Protein AF-A0A7M2C8V9-F1 (afdb_monomer_lite)

pLDDT: mean 73.08, std 23.2, range [34.78, 97.0]

Structure (mmCIF, N/CA/C/O backbone):
data_AF-A0A7M2C8V9-F1
#
_entry.id   AF-A0A7M2C8V9-F1
#
loop_
_atom_site.group_PDB
_atom_site.id
_atom_site.type_symbol
_atom_site.label_atom_id
_atom_site.label_alt_id
_atom_site.label_comp_id
_atom_site.label_asym_id
_atom_site.label_entity_id
_atom_site.label_seq_id
_atom_site.pdbx_PDB_ins_code
_atom_site.Cartn_x
_atom_site.Cartn_y
_atom_site.Cartn_z
_atom_site.occupancy
_atom_site.B_iso_or_equiv
_atom_site.auth_seq_id
_atom_site.auth_comp_id
_atom_site.auth_asym_id
_atom_site.auth_atom_id
_atom_site.pdbx_PDB_model_num
ATOM 1 N N . MET A 1 1 ? -47.380 24.196 55.124 1.00 45.06 1 MET A N 1
ATOM 2 C CA . MET A 1 1 ? -45.942 24.092 55.446 1.00 45.06 1 MET A CA 1
ATOM 3 C C . MET A 1 1 ? -45.204 24.967 54.451 1.00 45.06 1 MET A C 1
ATOM 5 O O . MET A 1 1 ? -45.366 24.775 53.255 1.00 45.06 1 MET A O 1
ATOM 9 N N . ALA A 1 2 ? -44.550 26.009 54.957 1.00 42.31 2 ALA A N 1
ATOM 10 C CA . ALA A 1 2 ? -43.794 26.982 54.181 1.00 42.31 2 ALA A CA 1
ATOM 11 C C . ALA A 1 2 ? -42.456 26.385 53.720 1.00 42.31 2 ALA A C 1
ATOM 13 O O . ALA A 1 2 ? -41.853 25.594 54.439 1.00 42.31 2 ALA A O 1
ATOM 14 N N . GLY A 1 3 ? -41.999 26.796 52.540 1.00 44.09 3 GLY A N 1
ATOM 15 C CA . GLY A 1 3 ? -40.715 26.417 51.955 1.00 44.09 3 GLY A CA 1
ATOM 16 C C . GLY A 1 3 ? -40.325 27.419 50.877 1.00 44.09 3 GLY A C 1
ATOM 17 O O . GLY A 1 3 ? -40.395 27.144 49.686 1.00 44.09 3 GLY A O 1
ATOM 18 N N . THR A 1 4 ? -40.020 28.631 51.319 1.00 47.56 4 THR A N 1
ATOM 19 C CA . THR A 1 4 ? -39.601 29.786 50.528 1.00 47.56 4 THR A CA 1
ATOM 20 C C . THR A 1 4 ? -38.178 29.608 49.987 1.00 47.56 4 THR A C 1
ATOM 22 O O . THR A 1 4 ? -37.282 29.258 50.741 1.00 47.56 4 THR A O 1
ATOM 25 N N . SER A 1 5 ? -37.986 29.989 48.717 1.00 46.12 5 SER A N 1
ATOM 26 C CA . SER A 1 5 ? -36.854 30.765 48.170 1.00 46.12 5 SER A CA 1
ATOM 27 C C . SER A 1 5 ? -35.411 30.288 48.422 1.00 46.12 5 SER A C 1
ATOM 29 O O . SER A 1 5 ? -34.931 30.294 49.548 1.00 46.12 5 SER A O 1
ATOM 31 N N . ARG A 1 6 ? -34.622 30.143 47.345 1.00 51.03 6 ARG A N 1
ATOM 32 C CA . ARG A 1 6 ? -33.650 31.195 46.973 1.00 51.03 6 ARG A CA 1
ATOM 33 C C . ARG A 1 6 ? -32.958 30.895 45.643 1.00 51.03 6 ARG A C 1
ATOM 35 O O . ARG A 1 6 ? -32.157 29.979 45.504 1.00 51.03 6 ARG A O 1
ATOM 42 N N . SER A 1 7 ? -33.239 31.784 44.699 1.00 51.22 7 SER A N 1
ATOM 43 C CA . SER A 1 7 ? -32.461 32.055 43.496 1.00 51.22 7 SER A CA 1
ATOM 44 C C . SER A 1 7 ? -30.979 32.277 43.835 1.00 51.22 7 SER A C 1
ATOM 46 O O . SER A 1 7 ? -30.660 33.123 44.672 1.00 51.22 7 SER A O 1
ATOM 48 N N . ARG A 1 8 ? -30.068 31.582 43.149 1.00 56.88 8 ARG A N 1
ATOM 49 C CA . ARG A 1 8 ? -28.693 32.052 42.950 1.00 56.88 8 ARG A CA 1
ATOM 50 C C . ARG A 1 8 ? -28.408 32.065 41.457 1.00 56.88 8 ARG A C 1
ATOM 52 O O . ARG A 1 8 ? -28.011 31.072 40.864 1.00 56.88 8 ARG A O 1
ATOM 59 N N . LYS A 1 9 ? -28.655 33.234 40.871 1.00 50.56 9 LYS A N 1
ATOM 60 C CA . LYS A 1 9 ? -28.012 33.671 39.637 1.00 50.56 9 LYS A CA 1
ATOM 61 C C . LYS A 1 9 ? -26.508 33.683 39.912 1.00 50.56 9 LYS A C 1
ATOM 63 O O . LYS A 1 9 ? -26.078 34.388 40.821 1.00 50.56 9 LYS A O 1
ATOM 68 N N . SER A 1 10 ? -25.739 32.905 39.163 1.00 53.16 10 SER A N 1
ATOM 69 C CA . SER A 1 10 ? -24.285 33.039 39.125 1.00 53.16 10 SER A CA 1
ATOM 70 C C . SER A 1 10 ? -23.861 33.111 37.666 1.00 53.16 10 SER A C 1
ATOM 72 O O . SER A 1 10 ? -23.663 32.106 36.995 1.00 53.16 10 SER A O 1
ATOM 74 N N . THR A 1 11 ? -23.819 34.341 37.169 1.00 50.97 11 THR A N 1
ATOM 75 C CA . THR A 1 11 ? -23.113 34.758 35.959 1.00 50.97 11 THR A CA 1
ATOM 76 C C . THR A 1 11 ? -21.607 34.724 36.213 1.00 50.97 11 THR A C 1
ATOM 78 O O . THR A 1 11 ? -21.133 35.469 37.064 1.00 50.97 11 THR A O 1
ATOM 81 N N . LEU A 1 12 ? -20.884 33.906 35.449 1.00 52.59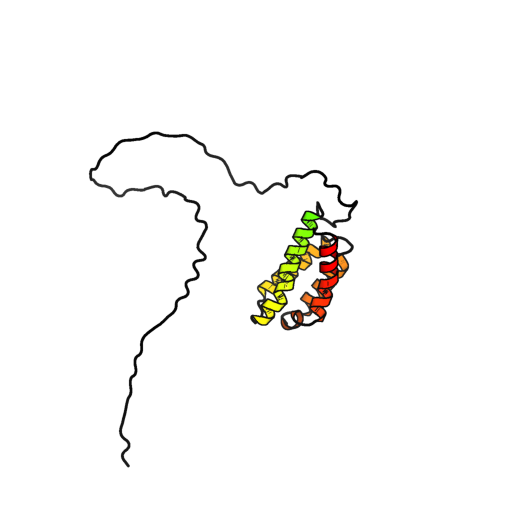 12 LEU A N 1
ATOM 82 C CA . LEU A 1 12 ? -19.441 33.971 35.163 1.00 52.59 12 LEU A CA 1
ATOM 83 C C . LEU A 1 12 ? -19.319 33.401 33.734 1.00 52.59 12 LEU A C 1
ATOM 85 O O . LEU A 1 12 ? -19.598 32.227 33.537 1.00 52.59 12 LEU A O 1
ATOM 89 N N . ALA A 1 13 ? -19.282 34.191 32.658 1.00 44.94 13 ALA A N 1
ATOM 90 C CA . ALA A 1 13 ? -18.240 35.120 32.208 1.00 44.94 13 ALA A CA 1
ATOM 91 C C . ALA A 1 13 ? -16.894 34.425 31.910 1.00 44.94 13 ALA A C 1
ATOM 93 O O . ALA A 1 13 ? -16.144 34.125 32.830 1.00 44.94 13 ALA A O 1
ATOM 94 N N . GLY A 1 14 ? -16.604 34.270 30.607 1.00 45.22 14 GLY A N 1
ATOM 95 C CA . GLY A 1 14 ? -15.286 33.971 30.022 1.00 45.22 14 GLY A CA 1
ATOM 96 C C . GLY A 1 14 ? -14.877 32.494 30.108 1.00 45.22 14 GLY A C 1
ATOM 97 O O . GLY A 1 14 ? -15.048 31.871 31.139 1.00 45.22 14 GLY A O 1
ATOM 98 N N . ILE A 1 15 ? -14.313 31.844 29.090 1.00 53.84 15 ILE A N 1
ATOM 99 C CA . ILE A 1 15 ? -13.459 32.329 28.002 1.00 53.84 15 ILE A CA 1
ATOM 100 C C . ILE A 1 15 ? -13.719 31.432 26.777 1.00 53.84 15 ILE A C 1
ATOM 102 O O . ILE A 1 15 ? -13.459 30.231 26.808 1.00 53.84 15 ILE A O 1
ATOM 106 N N . LEU A 1 16 ? -14.238 32.021 25.695 1.00 47.12 16 LEU A N 1
ATOM 107 C CA . LEU A 1 16 ? -14.220 31.434 24.354 1.00 47.12 16 LEU A CA 1
ATOM 108 C C . LEU A 1 16 ? -12.774 31.499 23.851 1.00 47.12 16 LEU A C 1
ATOM 110 O O . LEU A 1 16 ? -12.322 32.540 23.378 1.00 47.12 16 LEU A O 1
ATOM 114 N N . ALA A 1 17 ? -12.038 30.398 23.979 1.00 44.50 17 ALA A N 1
ATOM 115 C CA . ALA A 1 17 ? -10.771 30.225 23.285 1.00 44.50 17 ALA A CA 1
ATOM 116 C C . ALA A 1 17 ? -11.072 29.852 21.827 1.00 44.50 17 ALA A C 1
ATOM 118 O O . ALA A 1 17 ? -11.146 28.682 21.458 1.00 44.50 17 ALA A O 1
ATOM 119 N N . ALA A 1 18 ? -11.297 30.876 21.006 1.00 48.94 18 ALA A N 1
ATOM 120 C CA . ALA A 1 18 ? -11.252 30.757 19.560 1.00 48.94 18 ALA A CA 1
ATOM 121 C C . ALA A 1 18 ? -9.795 30.491 19.152 1.00 48.94 18 ALA A C 1
ATOM 123 O O . ALA A 1 18 ? -8.995 31.415 19.015 1.00 48.94 18 ALA A O 1
ATOM 124 N N . ALA A 1 19 ? -9.435 29.220 18.990 1.00 47.59 19 ALA A N 1
ATOM 125 C CA . ALA A 1 19 ? -8.207 28.838 18.309 1.00 47.59 19 ALA A CA 1
ATOM 126 C C . ALA A 1 19 ? -8.412 29.056 16.803 1.00 47.59 19 ALA A C 1
ATOM 128 O O . ALA A 1 19 ? -8.800 28.153 16.065 1.00 47.59 19 ALA A O 1
ATOM 129 N N . ALA A 1 20 ? -8.210 30.296 16.358 1.00 53.81 20 ALA A N 1
ATOM 130 C CA . ALA A 1 20 ? -8.078 30.620 14.948 1.00 53.81 20 ALA A CA 1
ATOM 131 C C . ALA A 1 20 ? -6.745 30.038 14.453 1.00 53.81 20 ALA A C 1
ATOM 133 O O . ALA A 1 20 ? -5.682 30.622 14.653 1.00 53.81 20 ALA A O 1
ATOM 134 N N . MET A 1 21 ? -6.800 28.854 13.844 1.00 54.44 21 MET A N 1
ATOM 135 C CA . MET A 1 21 ? -5.697 28.316 13.052 1.00 54.44 21 MET A CA 1
ATOM 136 C C . MET A 1 21 ? -5.506 29.229 11.839 1.00 54.44 21 MET A C 1
ATOM 138 O O . MET A 1 21 ? -6.244 29.160 10.858 1.00 54.44 21 MET A O 1
ATOM 142 N N . ALA A 1 22 ? -4.523 30.120 11.931 1.00 53.09 22 ALA A N 1
ATOM 143 C CA . ALA A 1 22 ? -4.014 30.885 10.807 1.00 53.09 22 ALA A CA 1
ATOM 144 C C . ALA A 1 22 ? -3.203 29.954 9.892 1.00 53.09 22 ALA A C 1
ATOM 146 O O . ALA A 1 22 ? -1.980 29.906 9.957 1.00 53.09 22 ALA A O 1
ATOM 147 N N . LEU A 1 23 ? -3.886 29.208 9.025 1.00 53.44 23 LEU A N 1
ATOM 148 C CA . LEU A 1 23 ? -3.285 28.652 7.810 1.00 53.44 23 LEU A CA 1
ATOM 149 C C . LEU A 1 23 ? -3.602 29.616 6.667 1.00 53.44 23 LEU A C 1
ATOM 151 O O . LEU A 1 23 ? -4.476 29.388 5.837 1.00 53.44 23 LEU A O 1
ATOM 155 N N . GLY A 1 24 ? -2.924 30.762 6.708 1.00 44.41 24 GLY A N 1
ATOM 156 C CA . GLY A 1 24 ? -3.070 31.850 5.754 1.00 44.41 24 GLY A CA 1
ATOM 157 C C . GLY A 1 24 ? -1.756 32.146 5.049 1.00 44.41 24 GLY A C 1
ATOM 158 O O . GLY A 1 24 ? -0.984 32.968 5.518 1.00 44.41 24 GLY A O 1
ATOM 159 N N . ALA A 1 25 ? -1.586 31.487 3.904 1.00 44.41 25 ALA A N 1
ATOM 160 C CA . ALA A 1 25 ? -0.971 32.010 2.689 1.00 44.41 25 ALA A CA 1
ATOM 161 C C . ALA A 1 25 ? 0.497 32.487 2.732 1.00 44.41 25 ALA A C 1
ATOM 163 O O . ALA A 1 25 ? 0.828 33.572 3.205 1.00 44.41 25 ALA A O 1
ATOM 164 N N . CYS A 1 26 ? 1.342 31.763 1.988 1.00 52.50 26 CYS A N 1
ATOM 165 C CA . CYS A 1 26 ? 2.338 32.399 1.128 1.00 52.50 26 CYS A CA 1
ATOM 166 C C . CYS A 1 26 ? 1.613 33.368 0.175 1.00 52.50 26 CYS A C 1
ATOM 168 O O . CYS A 1 26 ? 1.186 32.982 -0.911 1.00 52.50 26 CYS A O 1
ATOM 170 N N . ALA A 1 27 ? 1.425 34.616 0.600 1.00 49.03 27 ALA A N 1
ATOM 171 C CA . ALA A 1 27 ? 0.973 35.690 -0.268 1.00 49.03 27 ALA A CA 1
ATOM 172 C C . ALA A 1 27 ? 2.192 36.294 -0.972 1.00 49.03 27 ALA A C 1
ATOM 174 O O . ALA A 1 27 ? 2.958 37.075 -0.410 1.00 49.03 27 ALA A O 1
ATOM 175 N N . ILE A 1 28 ? 2.353 35.888 -2.226 1.00 57.81 28 ILE A N 1
ATOM 176 C CA . ILE A 1 28 ? 3.119 36.597 -3.246 1.00 57.81 28 ILE A CA 1
ATOM 177 C C . ILE A 1 28 ? 2.509 38.010 -3.376 1.00 57.81 28 ILE A C 1
ATOM 179 O O . ILE A 1 28 ? 1.284 38.126 -3.461 1.00 57.81 28 ILE A O 1
ATOM 183 N N . PRO A 1 29 ? 3.305 39.091 -3.375 1.00 41.78 29 PRO A N 1
ATOM 184 C CA . PRO A 1 29 ? 2.778 40.448 -3.463 1.00 41.78 29 PRO A CA 1
ATOM 185 C C . PRO A 1 29 ? 2.261 40.743 -4.877 1.00 41.78 29 PRO A C 1
ATOM 187 O O . PRO A 1 29 ? 3.009 40.662 -5.848 1.00 41.78 29 PRO A O 1
ATOM 190 N N . LEU A 1 30 ? 0.990 41.137 -4.988 1.00 48.44 30 LEU A N 1
ATOM 191 C CA . LEU A 1 30 ? 0.413 41.730 -6.196 1.00 48.44 30 LEU A CA 1
ATOM 192 C C . LEU A 1 30 ? -0.114 43.139 -5.865 1.00 48.44 30 LEU A C 1
ATOM 194 O O . LEU A 1 30 ? -0.939 43.279 -4.960 1.00 48.44 30 LEU A O 1
ATOM 198 N N . PRO A 1 31 ? 0.358 44.187 -6.561 1.00 47.34 31 PRO A N 1
ATOM 199 C CA . PRO A 1 31 ? -0.096 45.558 -6.361 1.00 47.34 31 PRO A CA 1
ATOM 200 C C . PRO A 1 31 ? -1.479 45.802 -6.986 1.00 47.34 31 PRO A C 1
ATOM 202 O O . PRO A 1 31 ? -1.756 45.400 -8.116 1.00 47.34 31 PRO A O 1
ATOM 205 N N . LEU A 1 32 ? -2.339 46.505 -6.246 1.00 45.44 32 LEU A N 1
ATOM 206 C CA . LEU A 1 32 ? -3.633 47.002 -6.717 1.00 45.44 32 LEU A CA 1
ATOM 207 C C . LEU A 1 32 ? -3.459 48.252 -7.608 1.00 45.44 32 LEU A C 1
ATOM 209 O O . LEU A 1 32 ? -2.703 49.153 -7.238 1.00 45.44 32 LEU A O 1
ATOM 213 N N . PRO A 1 33 ? -4.206 48.371 -8.722 1.00 46.12 33 PRO A N 1
ATOM 214 C CA . PRO A 1 33 ? -4.351 49.618 -9.465 1.00 46.12 33 PRO A CA 1
ATOM 215 C C . PRO A 1 33 ? -5.278 50.589 -8.717 1.00 46.12 33 PRO A C 1
ATOM 217 O O . PRO A 1 33 ? -6.406 50.257 -8.353 1.00 46.12 33 PRO A O 1
ATOM 220 N N . GLN A 1 34 ? -4.793 51.809 -8.488 1.00 41.66 34 GLN A N 1
ATOM 221 C CA . GLN A 1 34 ? -5.535 52.886 -7.838 1.00 41.66 34 GLN A CA 1
ATOM 222 C C . GLN A 1 34 ? -6.497 53.554 -8.835 1.00 41.66 34 GLN A C 1
ATOM 224 O O . GLN A 1 34 ? -6.063 54.192 -9.790 1.00 41.66 34 GLN A O 1
ATOM 229 N N . GLY A 1 35 ? -7.804 53.426 -8.592 1.00 39.47 35 GLY A N 1
ATOM 230 C CA . GLY A 1 35 ? -8.843 54.278 -9.172 1.00 39.47 35 GLY A CA 1
ATOM 231 C C . GLY A 1 35 ? -9.297 55.306 -8.136 1.00 39.47 35 GLY A C 1
ATOM 232 O O . GLY A 1 35 ? -9.936 54.960 -7.146 1.00 39.47 35 GLY A O 1
ATOM 233 N N . THR A 1 36 ? -8.915 56.558 -8.346 1.00 43.97 36 THR A N 1
ATOM 234 C CA . THR A 1 36 ? -9.142 57.722 -7.481 1.00 43.97 36 THR A CA 1
ATOM 235 C C . THR A 1 36 ? -10.606 58.193 -7.494 1.00 43.97 36 THR A C 1
ATOM 237 O O . THR A 1 36 ? -11.171 58.361 -8.576 1.00 43.97 36 THR A O 1
ATOM 240 N N . PRO A 1 37 ? -11.205 58.552 -6.343 1.00 41.62 37 PRO A N 1
ATOM 241 C CA . PRO A 1 37 ? -12.130 59.676 -6.252 1.00 41.62 37 PRO A CA 1
ATOM 242 C C . PRO A 1 37 ? -11.350 61.002 -6.185 1.00 41.62 37 PRO A C 1
ATOM 244 O O . PRO A 1 37 ? -10.255 61.082 -5.636 1.00 41.62 37 PRO A O 1
ATOM 247 N N . ALA A 1 38 ? -11.907 62.038 -6.805 1.00 39.41 38 ALA A N 1
ATOM 248 C CA . ALA A 1 38 ? -11.301 63.352 -6.973 1.00 39.41 38 ALA A CA 1
ATOM 249 C C . ALA A 1 38 ? -10.993 64.107 -5.658 1.00 39.41 38 ALA A C 1
ATOM 251 O O . ALA A 1 38 ? -11.693 63.943 -4.663 1.00 39.41 38 ALA A O 1
ATOM 252 N N . ALA A 1 39 ? -10.041 65.045 -5.794 1.00 34.78 39 ALA A N 1
ATOM 253 C CA . ALA A 1 39 ? -9.757 66.246 -4.990 1.00 34.78 39 ALA A CA 1
ATOM 254 C C . ALA A 1 39 ? -8.587 66.199 -3.974 1.00 34.78 39 ALA A C 1
ATOM 256 O O . ALA A 1 39 ? -8.658 65.562 -2.934 1.00 34.78 39 ALA A O 1
ATOM 257 N N . ALA A 1 40 ? -7.550 66.972 -4.338 1.00 43.41 40 ALA A N 1
ATOM 258 C CA . ALA A 1 40 ? -6.698 67.860 -3.532 1.00 43.41 40 ALA A CA 1
ATOM 259 C C . ALA A 1 40 ? -6.149 67.379 -2.172 1.00 43.41 40 ALA A C 1
ATOM 261 O O . ALA A 1 40 ? -6.882 67.314 -1.200 1.00 43.41 40 ALA A O 1
ATOM 262 N N . GLU A 1 41 ? -4.826 67.212 -2.059 1.00 35.38 41 GLU A N 1
ATOM 263 C CA . GLU A 1 41 ? -3.919 68.213 -1.459 1.00 35.38 41 GLU A CA 1
ATOM 264 C C . GLU A 1 41 ? -2.460 67.709 -1.450 1.00 35.38 41 GLU A C 1
ATOM 266 O O . GLU A 1 41 ? -2.167 66.555 -1.159 1.00 35.38 41 GLU A O 1
ATOM 271 N N . SER A 1 42 ? -1.565 68.618 -1.833 1.00 40.84 42 SER A N 1
ATOM 272 C CA . SER A 1 42 ? -0.161 68.811 -1.448 1.00 40.84 42 SER A CA 1
ATOM 273 C C . SER A 1 42 ? 0.535 67.786 -0.531 1.00 40.84 42 SER A C 1
ATOM 275 O O . SER A 1 42 ? 0.190 67.680 0.638 1.00 40.84 42 SER A O 1
ATOM 277 N N . ALA A 1 43 ? 1.653 67.206 -0.998 1.00 37.44 43 ALA A N 1
ATOM 278 C CA . ALA A 1 43 ? 2.976 67.326 -0.350 1.00 37.44 43 ALA A CA 1
ATOM 279 C C . ALA A 1 43 ? 4.060 66.473 -1.050 1.00 37.44 43 ALA A C 1
ATOM 281 O O . ALA A 1 43 ? 4.023 65.250 -1.047 1.00 37.44 43 ALA A O 1
ATOM 282 N N . ALA A 1 44 ? 5.036 67.176 -1.630 1.00 39.75 44 ALA A N 1
ATOM 283 C CA . ALA A 1 44 ? 6.478 66.904 -1.638 1.00 39.75 44 ALA A CA 1
ATOM 284 C C . ALA A 1 44 ? 7.007 65.446 -1.607 1.00 39.75 44 ALA A C 1
ATOM 286 O O . ALA A 1 44 ? 7.048 64.819 -0.553 1.00 39.75 44 ALA A O 1
ATOM 287 N N . SER A 1 45 ? 7.669 65.014 -2.690 1.00 39.81 45 SER A N 1
ATOM 288 C CA . SER A 1 45 ? 9.151 64.963 -2.783 1.00 39.81 45 SER A CA 1
ATOM 289 C C . SER A 1 45 ? 9.646 63.971 -3.848 1.00 39.81 45 SER A C 1
ATOM 291 O O . SER A 1 45 ? 9.278 62.807 -3.838 1.00 39.81 45 SER A O 1
ATOM 293 N N . SER A 1 46 ? 10.514 64.494 -4.722 1.00 43.25 46 SER A N 1
ATOM 294 C CA . SER A 1 46 ? 11.580 63.895 -5.549 1.00 43.25 46 SER A CA 1
ATOM 295 C C . SER A 1 46 ? 11.493 62.455 -6.108 1.00 43.25 46 SER A C 1
ATOM 297 O O . SER A 1 46 ? 11.352 61.497 -5.353 1.00 43.25 46 SER A O 1
ATOM 299 N N . PRO A 1 47 ? 11.761 62.275 -7.422 1.00 43.25 47 PRO A N 1
ATOM 300 C CA . PRO A 1 47 ? 11.878 60.971 -8.068 1.00 43.25 47 PRO A CA 1
ATOM 301 C C . PRO A 1 47 ? 13.291 60.374 -7.939 1.00 43.25 47 PRO A C 1
ATOM 303 O O . PRO A 1 47 ? 14.296 61.076 -8.061 1.00 43.25 47 PRO A O 1
ATOM 306 N N . ALA A 1 48 ? 13.359 59.055 -7.774 1.00 43.72 48 ALA A N 1
ATOM 307 C CA . ALA A 1 48 ? 14.548 58.233 -8.001 1.00 43.72 48 ALA A CA 1
ATOM 308 C C . ALA A 1 48 ? 14.171 57.056 -8.934 1.00 43.72 48 ALA A C 1
ATOM 310 O O . ALA A 1 48 ? 12.990 56.722 -9.032 1.00 43.72 48 ALA A O 1
ATOM 311 N N . PRO A 1 49 ? 15.132 56.509 -9.699 1.00 44.34 49 PRO A N 1
ATOM 312 C CA . PRO A 1 49 ? 14.932 56.141 -11.099 1.00 44.34 49 PRO A CA 1
ATOM 313 C C . PRO A 1 49 ? 14.390 54.728 -11.338 1.00 44.34 49 PRO A C 1
ATOM 315 O O . PRO A 1 49 ? 14.497 53.832 -10.505 1.00 44.34 49 PRO A O 1
ATOM 318 N N . ALA A 1 50 ? 13.855 54.558 -12.548 1.00 47.53 50 ALA A N 1
ATOM 319 C CA . ALA A 1 50 ? 13.481 53.289 -13.146 1.00 47.53 50 ALA A CA 1
ATOM 320 C C . ALA A 1 50 ? 14.679 52.333 -13.266 1.00 47.53 50 ALA A C 1
ATOM 322 O O . ALA A 1 50 ? 15.742 52.714 -13.756 1.00 47.53 50 ALA A O 1
ATOM 323 N N . ALA A 1 51 ? 14.449 51.074 -12.902 1.00 39.62 51 ALA A N 1
ATOM 324 C CA . ALA A 1 51 ? 15.193 49.931 -13.401 1.00 39.62 51 ALA A CA 1
ATOM 325 C C . ALA A 1 51 ? 14.171 48.894 -13.890 1.00 39.62 51 ALA A C 1
ATOM 327 O O . ALA A 1 51 ? 13.451 48.287 -13.104 1.00 39.62 51 ALA A O 1
ATOM 328 N N . ASP A 1 52 ? 14.041 48.861 -15.214 1.00 41.97 52 ASP A N 1
ATOM 329 C CA . ASP A 1 52 ? 13.903 47.698 -16.095 1.00 41.97 52 ASP A CA 1
ATOM 330 C C . ASP A 1 52 ? 13.686 46.322 -15.430 1.00 41.97 52 ASP A C 1
ATOM 332 O O . ASP A 1 52 ? 14.482 45.924 -14.578 1.00 41.97 52 ASP A O 1
ATOM 336 N N . LEU A 1 53 ? 12.653 45.582 -15.870 1.00 49.00 53 LEU A N 1
ATOM 337 C CA . LEU A 1 53 ? 12.741 44.220 -16.450 1.00 49.00 53 LEU A CA 1
ATOM 338 C C . LEU A 1 53 ? 11.334 43.563 -16.603 1.00 49.00 53 LEU A C 1
ATOM 340 O O . LEU A 1 53 ? 10.362 44.030 -16.007 1.00 49.00 53 LEU A O 1
ATOM 344 N N . PRO A 1 54 ? 11.183 42.545 -17.479 1.00 44.16 54 PRO A N 1
ATOM 345 C CA . PRO A 1 54 ? 10.080 42.462 -18.433 1.00 44.16 54 PRO A CA 1
ATOM 346 C C . PRO A 1 54 ? 8.963 41.460 -18.098 1.00 44.16 54 PRO A C 1
ATOM 348 O O . PRO A 1 54 ? 9.099 40.532 -17.307 1.00 44.16 54 PRO A O 1
ATOM 351 N N . SER A 1 55 ? 7.868 41.651 -18.834 1.00 53.78 55 SER A N 1
ATOM 352 C CA . SER A 1 55 ? 6.759 40.728 -19.080 1.00 53.78 55 SER A CA 1
ATOM 353 C C . SER A 1 55 ? 7.221 39.351 -19.595 1.00 53.78 55 SER A C 1
ATOM 355 O O . SER A 1 55 ? 7.907 39.273 -20.614 1.00 53.78 55 SER A O 1
ATOM 357 N N . ALA A 1 56 ? 6.788 38.273 -18.935 1.00 40.78 56 ALA A N 1
ATOM 358 C CA . ALA A 1 56 ? 6.803 36.890 -19.431 1.00 40.78 56 ALA A CA 1
ATOM 359 C C . ALA A 1 56 ? 5.590 36.161 -18.811 1.00 40.78 56 ALA A C 1
ATOM 361 O O . ALA A 1 56 ? 5.465 36.107 -17.594 1.00 40.78 56 ALA A O 1
ATOM 362 N N . ALA A 1 57 ? 4.533 35.893 -19.586 1.00 54.31 57 ALA A N 1
ATOM 363 C CA . ALA A 1 57 ? 4.251 34.643 -20.314 1.00 54.31 57 ALA A CA 1
ATOM 364 C C . ALA A 1 57 ? 3.615 33.530 -19.432 1.00 54.31 57 ALA A C 1
ATOM 366 O O . ALA A 1 57 ? 3.968 33.392 -18.265 1.00 54.31 57 ALA A O 1
ATOM 367 N N . PRO A 1 58 ? 2.630 32.772 -19.962 1.00 49.03 58 PRO A N 1
ATOM 368 C CA . PRO A 1 58 ? 1.752 31.897 -19.181 1.00 49.03 58 PRO A CA 1
ATOM 369 C C . PRO A 1 58 ? 2.461 30.650 -18.634 1.00 49.03 58 PRO A C 1
ATOM 371 O O . PRO A 1 58 ? 3.332 30.077 -19.286 1.00 49.03 58 PRO A O 1
ATOM 374 N N . SER A 1 59 ? 2.032 30.223 -17.442 1.00 46.19 59 SER A N 1
ATOM 375 C CA . SER A 1 59 ? 2.501 29.037 -16.723 1.00 46.19 59 SER A CA 1
ATOM 376 C C . SER A 1 59 ? 2.421 27.773 -17.578 1.00 46.19 59 SER A C 1
ATOM 378 O O . SER A 1 59 ? 1.343 27.257 -17.873 1.00 46.19 59 SER A O 1
ATOM 380 N N . ALA A 1 60 ? 3.596 27.272 -17.944 1.00 41.47 60 ALA A N 1
ATOM 381 C CA . ALA A 1 60 ? 3.791 25.951 -18.500 1.00 41.47 60 ALA A CA 1
ATOM 382 C C . ALA A 1 60 ? 3.550 24.883 -17.420 1.00 41.47 60 ALA A C 1
ATOM 384 O O . ALA A 1 60 ? 4.041 24.988 -16.295 1.00 41.47 60 ALA A O 1
ATOM 385 N N . VAL A 1 61 ? 2.814 23.839 -17.798 1.00 46.72 61 VAL A N 1
ATOM 386 C CA . VAL A 1 61 ? 2.921 22.501 -17.206 1.00 46.72 61 VAL A CA 1
ATOM 387 C C . VAL A 1 61 ? 4.403 22.112 -17.099 1.00 46.72 61 VAL A C 1
ATOM 389 O O . VAL A 1 61 ? 5.145 22.379 -18.049 1.00 46.72 61 VAL A O 1
ATOM 392 N N . PRO A 1 62 ? 4.879 21.496 -16.003 1.00 47.94 62 PRO A N 1
ATOM 393 C CA . PRO A 1 62 ? 6.228 20.955 -15.999 1.00 47.94 62 PRO A CA 1
ATOM 394 C C . PRO A 1 62 ? 6.278 19.788 -16.993 1.00 47.94 62 PRO A C 1
ATOM 396 O O . PRO A 1 62 ? 5.825 18.680 -16.712 1.00 47.94 62 PRO A O 1
ATOM 399 N N . SER A 1 63 ? 6.792 20.070 -18.192 1.00 48.41 63 SER A N 1
ATOM 400 C CA . SER A 1 63 ? 7.305 19.061 -19.109 1.00 48.41 63 SER A CA 1
ATOM 401 C C . SER A 1 63 ? 8.432 18.320 -18.406 1.00 48.41 63 SER A C 1
ATOM 403 O O . SER A 1 63 ? 9.364 18.940 -17.899 1.00 48.41 63 SER A O 1
ATOM 405 N N . ALA A 1 64 ? 8.320 16.995 -18.382 1.00 52.34 64 ALA A N 1
ATOM 406 C CA . ALA A 1 64 ? 9.336 16.081 -17.896 1.00 52.34 64 ALA A CA 1
ATOM 407 C C . ALA A 1 64 ? 10.683 16.375 -18.573 1.00 52.34 64 ALA A C 1
ATOM 409 O O . ALA A 1 64 ? 10.865 16.115 -19.764 1.00 52.34 64 ALA A O 1
ATOM 410 N N . GLU A 1 65 ? 11.630 16.918 -17.813 1.00 44.62 65 GLU A N 1
ATOM 411 C CA . GLU A 1 65 ? 13.025 16.938 -18.225 1.00 44.62 65 GLU A CA 1
ATOM 412 C C . GLU A 1 65 ? 13.578 15.526 -18.052 1.00 44.62 65 GLU A C 1
ATOM 414 O O . GLU A 1 65 ? 13.766 15.023 -16.942 1.00 44.62 65 GLU A O 1
ATOM 419 N N . ALA A 1 66 ? 13.785 14.869 -19.193 1.00 54.88 66 ALA A N 1
ATOM 420 C CA . ALA A 1 66 ? 14.474 13.601 -19.309 1.00 54.88 66 ALA A CA 1
ATOM 421 C C . ALA A 1 66 ? 15.880 13.724 -18.703 1.00 54.88 66 ALA A C 1
ATOM 423 O O . ALA A 1 66 ? 16.812 14.207 -19.345 1.00 54.88 66 ALA A O 1
ATOM 424 N N . SER A 1 67 ? 16.035 13.270 -17.460 1.00 48.78 67 SER A N 1
ATOM 425 C CA . SER A 1 67 ? 17.349 13.018 -16.883 1.00 48.78 67 SER A CA 1
ATOM 426 C C . SER A 1 67 ? 17.830 11.648 -17.344 1.00 48.78 67 SER A C 1
ATOM 428 O O . SER A 1 67 ? 17.241 10.607 -17.061 1.00 48.78 67 SER A O 1
ATOM 430 N N . THR A 1 68 ? 18.902 11.694 -18.120 1.00 46.34 68 THR A N 1
ATOM 431 C CA . THR A 1 68 ? 19.637 10.576 -18.696 1.00 46.34 68 THR A CA 1
ATOM 432 C C . THR A 1 68 ? 20.195 9.632 -17.627 1.00 46.34 68 THR A C 1
ATOM 434 O O . THR A 1 68 ? 20.932 10.065 -16.746 1.00 46.34 68 THR A O 1
ATOM 437 N N . THR A 1 69 ? 19.879 8.344 -17.782 1.00 55.84 69 THR A N 1
ATOM 438 C CA . THR A 1 69 ? 20.668 7.147 -17.434 1.00 55.84 69 THR A CA 1
ATOM 439 C C . THR A 1 69 ? 21.536 7.217 -16.171 1.00 55.84 69 THR A C 1
ATOM 441 O O . THR A 1 69 ? 22.735 7.487 -16.233 1.00 55.84 69 THR A O 1
ATOM 444 N N . GLY A 1 70 ? 20.953 6.836 -15.032 1.00 44.56 70 GLY A N 1
ATOM 445 C CA . GLY A 1 70 ? 21.703 6.226 -13.929 1.00 44.56 70 GLY A CA 1
ATOM 446 C C . GLY A 1 70 ? 21.841 4.709 -14.148 1.00 44.56 70 GLY A C 1
ATOM 447 O O . GLY A 1 70 ? 20.939 4.104 -14.730 1.00 44.56 70 GLY A O 1
ATOM 448 N N . PRO A 1 71 ? 22.941 4.062 -13.717 1.00 52.25 71 PRO A N 1
ATOM 449 C CA . PRO A 1 71 ? 23.100 2.616 -13.828 1.00 52.25 71 PRO A CA 1
ATOM 450 C C . PRO A 1 71 ? 22.203 1.939 -12.788 1.00 52.25 71 PRO A C 1
ATOM 452 O O . PRO A 1 71 ? 22.574 1.797 -11.626 1.00 52.25 71 PRO A O 1
ATOM 455 N N . GLY A 1 72 ? 20.995 1.557 -13.186 1.00 41.09 72 GLY A N 1
ATOM 456 C CA . GLY A 1 72 ? 20.027 0.966 -12.274 1.00 41.09 72 GLY A CA 1
ATOM 457 C C . GLY A 1 72 ? 19.103 0.031 -13.020 1.00 41.09 72 GLY A C 1
ATOM 458 O O . GLY A 1 72 ? 18.123 0.497 -13.581 1.00 41.09 72 GLY A O 1
ATOM 459 N N . VAL A 1 73 ? 19.474 -1.253 -12.986 1.00 50.62 73 VAL A N 1
ATOM 460 C CA . VAL A 1 73 ? 18.699 -2.459 -13.316 1.00 50.62 73 VAL A CA 1
ATOM 461 C C . VAL A 1 73 ? 17.996 -2.410 -14.677 1.00 50.62 73 VAL A C 1
ATOM 463 O O . VAL A 1 73 ? 17.103 -1.602 -14.905 1.00 50.62 73 VAL A O 1
ATOM 466 N N . ASP A 1 74 ? 18.341 -3.337 -15.570 1.00 56.72 74 ASP A N 1
ATOM 467 C CA . ASP A 1 74 ? 17.448 -3.779 -16.645 1.00 56.72 74 ASP A CA 1
ATOM 468 C C . ASP A 1 74 ? 16.125 -4.243 -16.004 1.00 56.72 74 ASP A C 1
ATOM 470 O O . ASP A 1 74 ? 15.970 -5.394 -15.598 1.00 56.72 74 ASP A O 1
ATOM 474 N N . GLY A 1 75 ? 15.224 -3.295 -15.753 1.00 60.03 75 GLY A N 1
ATOM 475 C CA . GLY A 1 75 ? 14.263 -3.386 -14.665 1.00 60.03 75 GLY A CA 1
ATOM 476 C C . GLY A 1 75 ? 12.869 -3.073 -15.161 1.00 60.03 75 GLY A C 1
ATOM 477 O O . GLY A 1 75 ? 12.583 -1.980 -15.639 1.00 60.03 75 GLY A O 1
ATOM 478 N N . ASN A 1 76 ? 11.985 -4.056 -15.055 1.00 76.00 76 ASN A N 1
ATOM 479 C CA . ASN A 1 76 ? 10.567 -3.894 -15.328 1.00 76.00 76 ASN A CA 1
ATOM 480 C C . ASN A 1 76 ? 9.930 -3.019 -14.236 1.00 76.00 76 ASN A C 1
ATOM 482 O O . ASN A 1 76 ? 9.418 -3.535 -13.246 1.00 76.00 76 ASN A O 1
ATOM 486 N N . TYR A 1 77 ? 9.947 -1.699 -14.418 1.00 86.31 77 TYR A N 1
ATOM 487 C CA . TYR A 1 77 ? 9.307 -0.739 -13.512 1.00 86.31 77 TYR A CA 1
ATOM 488 C C . TYR A 1 77 ? 7.801 -0.593 -13.774 1.00 86.31 77 TYR A C 1
ATOM 490 O O . TYR A 1 77 ? 7.194 0.387 -13.364 1.00 86.31 77 TYR A O 1
ATOM 498 N N . GLY A 1 78 ? 7.178 -1.555 -14.462 1.00 88.69 78 GLY A N 1
ATOM 499 C CA . GLY A 1 78 ? 5.792 -1.441 -14.899 1.00 88.69 78 GLY A CA 1
ATOM 500 C C . GLY A 1 78 ? 5.652 -0.390 -15.999 1.00 88.69 78 GLY A C 1
ATOM 501 O O . GLY A 1 78 ? 6.409 -0.404 -16.966 1.00 88.69 78 GLY A O 1
ATOM 502 N N . GLN A 1 79 ? 4.678 0.508 -15.860 1.00 93.00 79 GLN A N 1
ATOM 503 C CA . GLN A 1 79 ? 4.417 1.578 -16.834 1.00 93.00 79 GLN A CA 1
ATOM 504 C C . GLN A 1 79 ? 5.110 2.909 -16.489 1.00 93.00 79 GLN A C 1
ATOM 506 O O . GLN A 1 79 ? 4.809 3.930 -17.103 1.00 93.00 79 GLN A O 1
ATOM 511 N N . PHE A 1 80 ? 6.018 2.913 -15.511 1.00 92.50 80 PHE A N 1
ATOM 512 C CA . PHE A 1 80 ? 6.778 4.096 -15.103 1.00 92.50 80 PHE A CA 1
ATOM 513 C C . PHE A 1 80 ? 8.023 4.307 -15.969 1.00 92.50 80 PHE A C 1
ATOM 515 O O . PHE A 1 80 ? 8.652 3.343 -16.407 1.00 92.50 80 PHE A O 1
ATOM 522 N N . SER A 1 81 ? 8.414 5.569 -16.187 1.00 90.88 81 SER A N 1
ATOM 523 C CA . SER A 1 81 ? 9.593 5.899 -17.004 1.00 90.88 81 SER A CA 1
ATOM 524 C C . SER A 1 81 ? 10.922 5.632 -16.290 1.00 90.88 81 SER A C 1
ATOM 526 O O . SER A 1 81 ? 11.968 5.531 -16.931 1.00 90.88 81 SER A O 1
ATOM 528 N N . SER A 1 82 ? 10.894 5.510 -14.961 1.00 91.25 82 SER A N 1
ATOM 529 C CA . SER A 1 82 ? 12.064 5.246 -14.124 1.00 91.25 82 SER A CA 1
ATOM 530 C C . SER A 1 82 ? 11.675 4.589 -12.799 1.00 91.25 82 SER A C 1
ATOM 532 O O . SER A 1 82 ? 10.523 4.666 -12.362 1.00 91.25 82 SER A O 1
ATOM 534 N N . LEU A 1 83 ? 12.661 3.998 -12.116 1.00 92.00 83 LEU A N 1
ATOM 535 C CA . LEU A 1 83 ? 12.464 3.459 -10.771 1.00 92.00 83 LEU A CA 1
ATOM 536 C C . LEU A 1 83 ? 12.064 4.547 -9.767 1.00 92.00 83 LEU A C 1
ATOM 538 O O . LEU A 1 83 ? 11.199 4.312 -8.932 1.00 92.00 83 LEU A O 1
ATOM 542 N N . SER A 1 84 ? 12.640 5.746 -9.877 1.00 94.00 84 SER A N 1
ATOM 543 C CA . SER A 1 84 ? 12.291 6.879 -9.015 1.00 94.00 84 SER A CA 1
ATOM 544 C C . SER A 1 84 ? 10.823 7.276 -9.168 1.00 94.00 84 SER A C 1
ATOM 546 O O . SER A 1 84 ? 10.150 7.529 -8.172 1.00 94.00 84 SER A O 1
ATOM 548 N N . GLU A 1 85 ? 10.301 7.284 -10.398 1.00 93.81 85 GLU A N 1
ATOM 549 C CA . GLU A 1 85 ? 8.883 7.557 -10.650 1.00 93.81 85 GLU A CA 1
ATOM 550 C C . GLU A 1 85 ? 7.988 6.464 -10.049 1.00 93.81 85 GLU A C 1
ATOM 552 O O . GLU A 1 85 ? 7.012 6.779 -9.368 1.00 93.81 85 GLU A O 1
ATOM 557 N N . ALA A 1 86 ? 8.362 5.191 -10.218 1.00 94.56 86 ALA A N 1
ATOM 558 C CA . ALA A 1 86 ? 7.649 4.074 -9.603 1.00 94.56 86 ALA A CA 1
ATOM 559 C C . ALA A 1 86 ? 7.639 4.181 -8.069 1.00 94.56 86 ALA A C 1
ATOM 561 O O . ALA A 1 86 ? 6.591 4.046 -7.443 1.00 94.56 86 ALA A O 1
ATOM 562 N N . CYS A 1 87 ? 8.787 4.482 -7.463 1.00 95.69 87 CYS A N 1
ATOM 563 C CA . CYS A 1 87 ? 8.923 4.665 -6.023 1.00 95.69 87 CYS A CA 1
ATOM 564 C C . CYS A 1 87 ? 8.053 5.805 -5.498 1.00 95.69 87 CYS A C 1
ATOM 566 O O . CYS A 1 87 ? 7.373 5.628 -4.488 1.00 95.69 87 CYS A O 1
ATOM 568 N N . LEU A 1 88 ? 8.025 6.951 -6.184 1.00 95.62 88 LEU A N 1
ATOM 569 C CA . LEU A 1 88 ? 7.173 8.076 -5.799 1.00 95.62 88 LEU A CA 1
ATOM 570 C C . LEU A 1 88 ? 5.689 7.715 -5.877 1.00 95.62 88 LEU A C 1
ATOM 572 O O . LEU A 1 88 ? 4.949 7.982 -4.931 1.00 95.62 88 LEU A O 1
ATOM 576 N N . ALA A 1 89 ? 5.261 7.083 -6.971 1.00 95.38 89 ALA A N 1
ATOM 577 C CA . ALA A 1 89 ? 3.868 6.696 -7.160 1.00 95.38 89 ALA A CA 1
ATOM 578 C C . ALA A 1 89 ? 3.412 5.669 -6.111 1.00 95.38 89 ALA A C 1
ATOM 580 O O . ALA A 1 89 ? 2.388 5.869 -5.460 1.00 95.38 89 ALA A O 1
ATOM 581 N N . VAL A 1 90 ? 4.201 4.609 -5.897 1.00 95.75 90 VAL A N 1
ATOM 582 C CA . VAL A 1 90 ? 3.904 3.574 -4.896 1.00 95.75 90 VAL A CA 1
ATOM 583 C C . VAL A 1 90 ? 3.890 4.166 -3.488 1.00 95.75 90 VAL A C 1
ATOM 585 O O . VAL A 1 90 ? 2.938 3.929 -2.749 1.00 95.75 90 VAL A O 1
ATOM 588 N N . SER A 1 91 ? 4.870 5.003 -3.133 1.00 95.75 91 SER A N 1
ATOM 589 C CA . SER A 1 91 ? 4.915 5.652 -1.814 1.00 95.75 91 SER A CA 1
ATOM 590 C C . SER A 1 91 ? 3.701 6.546 -1.569 1.00 95.75 91 SER A C 1
ATOM 592 O O . SER A 1 91 ? 3.118 6.501 -0.490 1.00 95.75 91 SER A O 1
ATOM 594 N N . ALA A 1 92 ? 3.293 7.342 -2.562 1.00 94.81 92 ALA A N 1
ATOM 595 C CA . ALA A 1 92 ? 2.141 8.231 -2.437 1.00 94.81 92 ALA A CA 1
ATOM 596 C C . ALA A 1 92 ? 0.846 7.451 -2.162 1.00 94.81 92 ALA A C 1
ATOM 598 O O . ALA A 1 92 ? 0.098 7.804 -1.252 1.00 94.81 92 ALA A O 1
ATOM 599 N N . THR A 1 93 ? 0.612 6.356 -2.889 1.00 95.38 93 THR A N 1
ATOM 600 C CA . THR A 1 93 ? -0.557 5.501 -2.646 1.00 95.38 93 THR A CA 1
ATOM 601 C C . THR A 1 93 ? -0.474 4.794 -1.298 1.00 95.38 93 THR A C 1
ATOM 603 O O . THR A 1 93 ? -1.468 4.742 -0.575 1.00 95.38 93 THR A O 1
ATOM 606 N N . MET A 1 94 ? 0.705 4.304 -0.907 1.00 95.44 94 MET A N 1
ATOM 607 C CA . MET A 1 94 ? 0.887 3.681 0.405 1.00 95.44 94 MET A CA 1
ATOM 608 C C . MET A 1 94 ? 0.620 4.660 1.548 1.00 95.44 94 MET A C 1
ATOM 610 O O . MET A 1 94 ? 0.006 4.267 2.535 1.00 95.44 94 MET A O 1
ATOM 614 N N . LEU A 1 95 ? 0.975 5.941 1.409 1.00 94.12 95 LEU A N 1
ATOM 615 C CA . LEU A 1 95 ? 0.623 6.970 2.391 1.00 94.12 95 LEU A CA 1
ATOM 616 C C . LEU A 1 95 ? -0.896 7.115 2.542 1.00 94.12 95 LEU A C 1
ATOM 618 O O . LEU A 1 95 ? -1.398 7.085 3.659 1.00 94.12 95 LEU A O 1
ATOM 622 N N . SER A 1 96 ? -1.651 7.213 1.447 1.00 92.69 96 SER A N 1
ATOM 623 C CA . SER A 1 96 ? -3.117 7.298 1.533 1.00 92.69 96 SER A CA 1
ATOM 624 C C . SER A 1 96 ? -3.744 6.051 2.163 1.00 92.69 96 SER A C 1
ATOM 626 O O . SER A 1 96 ? -4.676 6.160 2.955 1.00 92.69 96 SER A O 1
ATOM 628 N N . VAL A 1 97 ? -3.225 4.865 1.842 1.00 94.31 97 VAL A N 1
ATOM 629 C CA . VAL A 1 97 ? -3.735 3.591 2.365 1.00 94.31 97 VAL A CA 1
ATOM 630 C C . VAL A 1 97 ? -3.408 3.422 3.852 1.00 94.31 97 VAL A C 1
ATOM 632 O O . VAL A 1 97 ? -4.283 3.079 4.644 1.00 94.31 97 VAL A O 1
ATOM 635 N N . THR A 1 98 ? -2.175 3.721 4.261 1.00 94.12 98 THR A N 1
ATOM 636 C CA . THR A 1 98 ? -1.719 3.639 5.665 1.00 94.12 98 THR A CA 1
ATOM 637 C C . THR A 1 98 ? -2.351 4.690 6.576 1.00 94.12 98 THR A C 1
ATOM 639 O O . THR A 1 98 ? -2.281 4.565 7.797 1.00 94.12 98 THR A O 1
ATOM 642 N N . LEU A 1 99 ? -3.022 5.699 6.012 1.00 93.25 99 LEU A N 1
ATOM 643 C CA . LEU A 1 99 ? -3.842 6.644 6.766 1.00 93.25 99 LEU A CA 1
ATOM 644 C C . LEU A 1 99 ? -5.250 6.115 7.080 1.00 93.25 99 LEU A C 1
ATOM 646 O O . LEU A 1 99 ? -5.889 6.644 7.987 1.00 93.25 99 LEU A O 1
ATOM 650 N N . LEU A 1 100 ? -5.738 5.065 6.407 1.00 92.94 100 LEU A N 1
ATOM 651 C CA . LEU A 1 100 ? -7.074 4.506 6.664 1.00 92.94 100 LEU A CA 1
ATOM 652 C C . LEU A 1 100 ? -7.283 4.012 8.107 1.00 92.94 100 LEU A C 1
ATOM 654 O O . LEU A 1 100 ? -8.341 4.304 8.669 1.00 92.94 100 LEU A O 1
ATOM 658 N N . PRO A 1 101 ? -6.315 3.336 8.758 1.00 92.75 101 PRO A N 1
ATOM 659 C CA . PRO A 1 101 ? -6.430 2.990 10.172 1.00 92.75 101 PRO A CA 1
ATOM 660 C C . PRO A 1 101 ? -6.551 4.233 11.067 1.00 92.75 101 PRO A C 1
ATOM 662 O O . PRO A 1 101 ? -7.347 4.249 12.005 1.00 92.75 101 PRO A O 1
ATOM 665 N N . LEU A 1 102 ? -5.823 5.317 10.765 1.00 91.19 102 LEU A N 1
ATOM 666 C CA . LEU A 1 102 ? -5.961 6.583 11.496 1.00 91.19 102 LEU A CA 1
ATOM 667 C C . LEU A 1 102 ? -7.334 7.220 11.260 1.00 91.19 102 LEU A C 1
ATOM 669 O O . LEU A 1 102 ? -7.954 7.703 12.209 1.00 91.19 102 LEU A O 1
ATOM 673 N N . ALA A 1 103 ? -7.831 7.191 10.021 1.00 88.00 103 ALA A N 1
ATOM 674 C CA . ALA A 1 103 ? -9.175 7.654 9.699 1.00 88.00 103 ALA A CA 1
ATOM 675 C C . ALA A 1 103 ? -10.231 6.859 10.484 1.00 88.00 103 ALA A C 1
ATOM 677 O O . ALA A 1 103 ? -11.175 7.455 10.997 1.00 88.00 103 ALA A O 1
ATOM 678 N N . ALA A 1 104 ? -10.040 5.547 10.668 1.00 88.00 104 ALA A N 1
ATOM 679 C CA . ALA A 1 104 ? -10.903 4.711 11.501 1.00 88.00 104 ALA A CA 1
ATOM 680 C C . ALA A 1 104 ? -10.946 5.191 12.960 1.00 88.00 104 ALA A C 1
ATOM 682 O O . ALA A 1 104 ? -12.028 5.361 13.523 1.00 88.00 104 ALA A O 1
ATOM 683 N N . LEU A 1 105 ? -9.785 5.492 13.553 1.00 89.88 105 LEU A N 1
ATOM 684 C CA . LEU A 1 105 ? -9.693 6.032 14.916 1.00 89.88 105 LEU A CA 1
ATOM 685 C C . LEU A 1 105 ? -10.361 7.410 15.058 1.00 89.88 105 LEU A C 1
ATOM 687 O O . LEU A 1 105 ? -10.871 7.739 16.128 1.00 89.88 105 LEU A O 1
ATOM 691 N N . ALA A 1 106 ? -10.388 8.201 13.984 1.00 89.44 106 ALA A N 1
ATOM 692 C CA . ALA A 1 106 ? -11.053 9.503 13.930 1.00 89.44 106 ALA A CA 1
ATOM 693 C C . ALA A 1 106 ? -12.574 9.424 13.664 1.00 89.44 106 ALA A C 1
ATOM 695 O O . ALA A 1 106 ? -13.227 10.463 13.575 1.00 89.44 106 ALA A O 1
ATOM 696 N N . GLY A 1 107 ? -13.151 8.220 13.557 1.00 85.25 107 GLY A N 1
ATOM 697 C CA . GLY A 1 107 ? -14.581 8.005 13.298 1.00 85.25 107 GLY A CA 1
ATOM 698 C C . GLY A 1 107 ? -14.945 7.727 11.834 1.00 85.25 107 GLY A C 1
ATOM 699 O O . GLY A 1 107 ? -16.127 7.589 11.528 1.00 85.25 107 GLY A O 1
ATOM 700 N N . GLY A 1 108 ? -13.950 7.594 10.954 1.00 86.62 108 GLY A N 1
ATOM 701 C CA . GLY A 1 108 ? -14.100 7.275 9.535 1.00 86.62 108 GLY A CA 1
ATOM 702 C C . GLY A 1 108 ? -14.458 8.487 8.672 1.00 86.62 108 GLY A C 1
ATOM 703 O O . GLY A 1 108 ? -15.349 9.267 9.002 1.00 86.62 108 GLY A O 1
ATOM 704 N N . ASN A 1 109 ? -13.793 8.623 7.523 1.00 90.06 109 ASN A N 1
ATOM 705 C CA . ASN A 1 109 ? -14.146 9.602 6.496 1.00 90.06 109 ASN A CA 1
ATOM 706 C C . ASN A 1 109 ? -14.309 8.892 5.139 1.00 90.06 109 ASN A C 1
ATOM 708 O O . ASN A 1 109 ? -13.340 8.326 4.624 1.00 90.06 109 ASN A O 1
ATOM 712 N N . PRO A 1 110 ? -15.513 8.903 4.538 1.00 90.69 110 PRO A N 1
ATOM 713 C CA . PRO A 1 110 ? -15.762 8.226 3.268 1.00 90.69 110 PRO A CA 1
ATOM 714 C C . PRO A 1 110 ? -14.913 8.769 2.109 1.00 90.69 110 PRO A C 1
ATOM 716 O O . PRO A 1 110 ? -14.619 8.010 1.187 1.00 90.69 110 PRO A O 1
ATOM 719 N N . GLU A 1 111 ? -14.491 10.035 2.155 1.00 91.81 111 GLU A N 1
ATOM 720 C CA . GLU A 1 111 ? -13.623 10.635 1.137 1.00 91.81 111 GLU A CA 1
ATOM 721 C C . GLU A 1 111 ? -12.216 10.028 1.166 1.00 91.81 111 GLU A C 1
ATOM 723 O O . GLU A 1 111 ? -11.678 9.704 0.108 1.00 91.81 111 GLU A O 1
ATOM 728 N N . ASP A 1 112 ? -11.649 9.786 2.354 1.00 91.12 112 ASP A N 1
ATOM 729 C CA . ASP A 1 112 ? -10.329 9.153 2.502 1.00 91.12 112 ASP A CA 1
ATOM 730 C C . ASP A 1 112 ? -10.341 7.728 1.939 1.00 91.12 112 ASP A C 1
ATOM 732 O O . ASP A 1 112 ? -9.437 7.311 1.212 1.00 91.12 112 ASP A O 1
ATOM 736 N N . LEU A 1 113 ? -11.424 6.995 2.203 1.00 91.94 113 LEU A N 1
ATOM 737 C CA . LEU A 1 113 ? -11.607 5.647 1.682 1.00 91.94 113 LEU A CA 1
ATOM 738 C C . LEU A 1 113 ? -11.820 5.625 0.167 1.00 91.94 113 LEU A C 1
ATOM 740 O O . LEU A 1 113 ? -11.258 4.780 -0.533 1.00 91.94 113 LEU A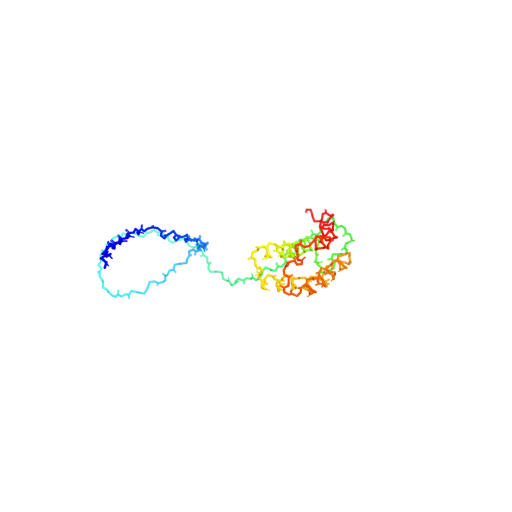 O 1
ATOM 744 N N . GLN A 1 114 ? -12.615 6.555 -0.361 1.00 93.06 114 GLN A N 1
ATOM 745 C CA . GLN A 1 114 ? -12.801 6.698 -1.801 1.00 93.06 114 GLN A CA 1
ATOM 746 C C . GLN A 1 114 ? -11.479 7.044 -2.492 1.00 93.06 114 GLN A C 1
ATOM 748 O O . GLN A 1 114 ? -11.154 6.442 -3.517 1.00 93.06 114 GLN A O 1
ATOM 753 N N . LYS A 1 115 ? -10.706 7.969 -1.918 1.00 92.94 115 LYS A N 1
ATOM 754 C CA . LYS A 1 115 ? -9.391 8.355 -2.422 1.00 92.94 115 LYS A CA 1
ATOM 755 C C . LYS A 1 115 ? -8.441 7.159 -2.449 1.00 92.94 115 LYS A C 1
ATOM 757 O O . LYS A 1 115 ? -7.872 6.878 -3.500 1.00 92.94 115 LYS A O 1
ATOM 762 N N . ALA A 1 116 ? -8.330 6.407 -1.352 1.00 93.44 116 ALA A N 1
ATOM 763 C CA . ALA A 1 116 ? -7.468 5.228 -1.290 1.00 93.44 116 ALA A CA 1
ATOM 764 C C . ALA A 1 116 ? -7.837 4.182 -2.358 1.00 93.44 116 ALA A C 1
ATOM 766 O O . ALA A 1 116 ? -6.963 3.691 -3.070 1.00 93.44 116 ALA A O 1
ATOM 767 N N . ARG A 1 117 ? -9.133 3.894 -2.553 1.00 93.06 117 ARG A N 1
ATOM 768 C CA . ARG A 1 117 ? -9.593 2.992 -3.628 1.00 93.06 117 ARG A CA 1
ATOM 769 C C . ARG A 1 117 ? -9.232 3.497 -5.015 1.00 93.06 117 ARG A C 1
ATOM 771 O O . ARG A 1 117 ? -8.798 2.719 -5.861 1.00 93.06 117 ARG A O 1
ATOM 778 N N . GLN A 1 118 ? -9.432 4.789 -5.258 1.00 94.44 118 GLN A N 1
ATOM 779 C CA . GLN A 1 118 ? -9.143 5.392 -6.551 1.00 94.44 118 GLN A CA 1
ATOM 780 C C . GLN A 1 118 ? -7.643 5.352 -6.856 1.00 94.44 118 GLN A C 1
ATOM 782 O O . GLN A 1 118 ? -7.251 5.067 -7.985 1.00 94.44 118 GLN A O 1
ATOM 787 N N . GLU A 1 119 ? -6.797 5.631 -5.869 1.00 94.69 119 GLU A N 1
ATOM 788 C CA . GLU A 1 119 ? -5.344 5.559 -6.017 1.00 94.69 119 GLU A CA 1
ATOM 789 C C . GLU A 1 119 ? -4.874 4.119 -6.242 1.00 94.69 119 GLU A C 1
ATOM 791 O O . GLU A 1 119 ? -4.129 3.879 -7.190 1.00 94.69 119 GLU A O 1
ATOM 796 N N . LEU A 1 120 ? -5.385 3.149 -5.473 1.00 94.94 120 LEU A N 1
ATOM 797 C CA . LEU A 1 120 ? -5.104 1.724 -5.682 1.00 94.94 120 LEU A CA 1
ATOM 798 C C . LEU A 1 120 ? -5.499 1.266 -7.091 1.00 94.94 120 LEU A C 1
ATOM 800 O O . LEU A 1 120 ? -4.693 0.652 -7.786 1.00 94.94 120 LEU A O 1
ATOM 804 N N . SER A 1 121 ? -6.704 1.619 -7.546 1.00 93.31 121 SER A N 1
ATOM 805 C CA . SER A 1 121 ? -7.189 1.241 -8.876 1.00 93.31 121 SER A CA 1
ATOM 806 C C . SER A 1 121 ? -6.388 1.882 -10.008 1.00 93.31 121 SER A C 1
ATOM 808 O O . SER A 1 121 ? -6.186 1.246 -11.035 1.00 93.31 121 SER A O 1
ATOM 810 N N . GLN A 1 122 ? -5.950 3.134 -9.859 1.00 92.94 122 GLN A N 1
ATOM 811 C CA . GLN A 1 122 ? -5.141 3.806 -10.882 1.00 92.94 122 GLN A CA 1
ATOM 812 C C . GLN A 1 122 ? -3.716 3.256 -10.957 1.00 92.94 122 GLN A C 1
ATOM 814 O O . GLN A 1 122 ? -3.067 3.363 -12.003 1.00 92.94 122 GLN A O 1
ATOM 819 N N . LEU A 1 123 ? -3.214 2.743 -9.835 1.00 94.12 123 LEU A N 1
ATOM 820 C CA . LEU A 1 123 ? -1.837 2.314 -9.698 1.00 94.12 123 LEU A CA 1
ATOM 821 C C . LEU A 1 123 ? -1.648 0.831 -10.053 1.00 94.12 123 LEU A C 1
ATOM 823 O O . LEU A 1 123 ? -0.618 0.490 -10.627 1.00 94.12 123 LEU A O 1
ATOM 827 N N . GLU A 1 124 ? -2.641 -0.029 -9.807 1.00 91.56 124 GLU A N 1
ATOM 828 C CA . GLU A 1 124 ? -2.584 -1.482 -10.057 1.00 91.56 124 GLU A CA 1
ATOM 829 C C . GLU A 1 124 ? -2.111 -1.857 -11.476 1.00 91.56 124 GLU A C 1
ATOM 831 O O . GLU A 1 124 ? -1.258 -2.729 -11.646 1.00 91.56 124 GLU A O 1
ATOM 836 N N . ASP A 1 125 ? -2.593 -1.167 -12.511 1.00 89.81 125 ASP A N 1
ATOM 837 C CA . ASP A 1 125 ? -2.184 -1.441 -13.896 1.00 89.81 125 ASP A CA 1
ATOM 838 C C . ASP A 1 125 ? -0.794 -0.893 -14.246 1.00 89.81 125 ASP A C 1
ATOM 840 O O . ASP A 1 125 ? -0.198 -1.267 -15.263 1.00 89.81 125 ASP A O 1
ATOM 844 N N . LYS A 1 126 ? -0.278 0.027 -13.428 1.00 93.31 126 LYS A N 1
ATOM 845 C CA . LYS A 1 126 ? 0.984 0.735 -13.661 1.00 93.31 126 LYS A CA 1
ATOM 846 C C . LYS A 1 126 ? 2.147 0.133 -12.891 1.00 93.31 126 LYS A C 1
ATOM 848 O O . LYS A 1 126 ? 3.282 0.290 -13.336 1.00 93.31 126 LYS A O 1
ATOM 853 N N . VAL A 1 127 ? 1.889 -0.541 -11.768 1.00 94.44 127 VAL A N 1
ATOM 854 C CA . VAL A 1 127 ? 2.960 -1.117 -10.952 1.00 94.44 127 VAL A CA 1
ATOM 855 C C . VAL A 1 127 ? 3.744 -2.207 -11.694 1.00 94.44 127 VAL A C 1
ATOM 857 O O . VAL A 1 127 ? 3.210 -2.888 -12.579 1.00 94.44 127 VAL A O 1
ATOM 860 N N . PRO A 1 128 ? 5.018 -2.411 -11.314 1.00 91.31 128 PRO A N 1
ATOM 861 C CA . PRO A 1 128 ? 5.804 -3.576 -11.698 1.00 91.31 128 PRO A CA 1
ATOM 862 C C . PRO A 1 128 ? 5.043 -4.891 -11.521 1.00 91.31 128 PRO A C 1
ATOM 864 O O . PRO A 1 128 ? 4.251 -5.048 -10.591 1.00 91.31 128 PRO A O 1
ATOM 867 N N . GLY A 1 129 ? 5.347 -5.885 -12.359 1.00 90.81 129 GLY A N 1
ATOM 868 C CA . GLY A 1 129 ? 4.697 -7.201 -12.289 1.00 90.81 129 GLY A CA 1
ATOM 869 C C . GLY A 1 129 ? 4.830 -7.891 -10.923 1.00 90.81 129 GLY A C 1
ATOM 870 O O . GLY A 1 129 ? 3.912 -8.590 -10.510 1.00 90.81 129 GLY A O 1
ATOM 871 N N . GLU A 1 130 ? 5.928 -7.641 -10.200 1.00 91.62 130 GLU A N 1
ATOM 872 C CA . GLU A 1 130 ? 6.144 -8.134 -8.829 1.00 91.62 130 GLU A CA 1
ATOM 873 C C . GLU A 1 130 ? 5.129 -7.563 -7.821 1.00 91.62 130 GLU A C 1
ATOM 875 O O . GLU A 1 130 ? 4.776 -8.237 -6.856 1.00 91.62 130 GLU A O 1
ATOM 880 N N . LEU A 1 131 ? 4.640 -6.339 -8.051 1.00 94.50 131 LEU A N 1
ATOM 881 C CA . LEU A 1 131 ? 3.726 -5.625 -7.156 1.00 94.50 131 LEU A CA 1
ATOM 882 C C . LEU A 1 131 ? 2.247 -5.839 -7.483 1.00 94.50 131 LEU A C 1
ATOM 884 O O . LEU A 1 131 ? 1.419 -5.739 -6.578 1.00 94.50 131 LEU A O 1
ATOM 888 N N . LYS A 1 132 ? 1.903 -6.162 -8.737 1.00 93.50 132 LYS A N 1
ATOM 889 C CA . LYS A 1 132 ? 0.513 -6.411 -9.165 1.00 93.50 132 LYS A CA 1
ATOM 890 C C . LYS A 1 132 ? -0.295 -7.291 -8.202 1.00 93.50 132 LYS A C 1
ATOM 892 O O . LYS A 1 132 ? -1.329 -6.820 -7.737 1.00 93.50 132 LYS A O 1
ATOM 897 N N . PRO A 1 133 ? 0.167 -8.494 -7.803 1.00 95.44 133 PRO A N 1
ATOM 898 C CA . PRO A 1 133 ? -0.626 -9.352 -6.923 1.00 95.44 133 PRO A CA 1
ATOM 899 C C . PRO A 1 133 ? -0.830 -8.767 -5.518 1.00 95.44 133 PRO A C 1
ATOM 901 O O . PRO A 1 133 ? -1.791 -9.129 -4.841 1.00 95.44 133 PRO A O 1
ATOM 904 N N . ALA A 1 134 ? 0.069 -7.900 -5.045 1.00 95.88 134 ALA A N 1
ATOM 905 C CA . ALA A 1 134 ? -0.092 -7.227 -3.760 1.00 95.88 134 ALA A CA 1
ATOM 906 C C . ALA A 1 134 ? -1.143 -6.112 -3.857 1.00 95.88 134 ALA A C 1
ATOM 908 O O . ALA A 1 134 ? -2.047 -6.048 -3.026 1.00 95.88 134 ALA A O 1
ATOM 909 N N . PHE A 1 135 ? -1.077 -5.300 -4.916 1.00 96.00 135 PHE A N 1
ATOM 910 C CA . PHE A 1 135 ? -2.055 -4.246 -5.189 1.00 96.00 135 PHE A CA 1
ATOM 911 C C . PHE A 1 135 ? -3.463 -4.798 -5.444 1.00 96.00 135 PHE A C 1
ATOM 913 O O . PHE A 1 135 ? -4.416 -4.274 -4.875 1.00 96.00 135 PHE A O 1
ATOM 920 N N . GLU A 1 136 ? -3.597 -5.897 -6.194 1.00 95.75 136 GLU A N 1
ATOM 921 C CA . GLU A 1 136 ? -4.888 -6.558 -6.429 1.00 95.75 136 GLU A CA 1
ATOM 922 C C . GLU A 1 136 ? -5.545 -7.012 -5.118 1.00 95.75 136 GLU A C 1
ATOM 924 O O . GLU A 1 136 ? -6.734 -6.772 -4.895 1.00 95.75 136 GLU A O 1
ATOM 929 N N . LYS A 1 137 ? -4.773 -7.642 -4.220 1.00 96.19 137 LYS A N 1
ATOM 930 C CA . LYS A 1 137 ? -5.276 -8.081 -2.907 1.00 96.19 137 LYS A CA 1
ATOM 931 C C . LYS A 1 137 ? -5.655 -6.900 -2.024 1.00 96.19 137 LYS A C 1
ATOM 933 O O . LYS A 1 137 ? -6.704 -6.932 -1.387 1.00 96.19 137 LYS A O 1
ATOM 938 N N . LEU A 1 138 ? -4.826 -5.860 -1.999 1.00 96.12 138 LEU A N 1
ATOM 939 C CA . LEU A 1 138 ? -5.070 -4.659 -1.208 1.00 96.12 138 LEU A CA 1
ATOM 940 C C . LEU A 1 138 ? -6.310 -3.895 -1.698 1.00 96.12 138 LEU A C 1
ATOM 942 O O . LEU A 1 138 ? -7.130 -3.461 -0.884 1.00 96.12 138 LEU A O 1
ATOM 946 N N . ARG A 1 139 ? -6.506 -3.790 -3.021 1.00 94.81 139 ARG A N 1
ATOM 947 C CA . ARG A 1 139 ? -7.732 -3.241 -3.618 1.00 94.81 139 ARG A CA 1
ATOM 948 C C . ARG A 1 139 ? -8.942 -4.078 -3.221 1.00 94.81 139 ARG A C 1
ATOM 950 O O . ARG A 1 139 ? -9.894 -3.524 -2.677 1.00 94.81 139 ARG A O 1
ATOM 957 N N . ALA A 1 140 ? -8.884 -5.394 -3.426 1.00 95.69 140 ALA A N 1
ATOM 958 C CA . ALA A 1 140 ? -9.984 -6.298 -3.099 1.00 95.69 140 ALA A CA 1
ATOM 959 C C . ALA A 1 140 ? -10.367 -6.229 -1.611 1.00 95.69 140 ALA A C 1
ATOM 961 O O . ALA A 1 140 ? -11.550 -6.199 -1.277 1.00 95.69 140 ALA A O 1
ATOM 962 N N . TYR A 1 141 ? -9.381 -6.136 -0.716 1.00 96.00 141 TYR A N 1
ATOM 963 C CA . TYR A 1 141 ? -9.616 -5.938 0.713 1.00 96.00 141 TYR A CA 1
ATOM 964 C C . TYR A 1 141 ? -10.331 -4.609 0.992 1.00 96.00 141 TYR A C 1
ATOM 966 O O . TYR A 1 141 ? -11.360 -4.577 1.666 1.00 96.00 141 TYR A O 1
ATOM 974 N N . THR A 1 142 ? -9.838 -3.512 0.411 1.00 93.88 142 THR A N 1
ATOM 975 C CA . THR A 1 142 ? -10.413 -2.166 0.579 1.00 93.88 142 THR A CA 1
ATOM 976 C C . THR A 1 142 ? -11.834 -2.057 0.006 1.00 93.88 142 THR A C 1
ATOM 978 O O . THR A 1 142 ? -12.669 -1.304 0.516 1.00 93.88 142 THR A O 1
ATOM 981 N N . GLU A 1 143 ? -12.142 -2.800 -1.056 1.00 92.88 143 GLU A N 1
ATOM 982 C CA . GLU A 1 143 ? -13.491 -2.928 -1.615 1.00 92.88 143 GLU A CA 1
ATOM 983 C C . GLU A 1 143 ? -14.396 -3.765 -0.708 1.00 92.88 143 GLU A C 1
ATOM 985 O O . GLU A 1 143 ? -15.492 -3.322 -0.360 1.00 92.88 143 GLU A O 1
ATOM 990 N N . SER A 1 144 ? -13.919 -4.931 -0.262 1.00 94.62 144 SER A N 1
ATOM 991 C CA . SER A 1 144 ? -14.656 -5.824 0.636 1.00 94.62 144 SER A CA 1
ATOM 992 C C . SER A 1 144 ? -14.962 -5.186 1.990 1.00 94.62 144 SER A C 1
ATOM 994 O O . SER A 1 144 ? -15.981 -5.515 2.594 1.00 94.62 144 SER A O 1
ATOM 996 N N . ALA A 1 145 ? -14.108 -4.281 2.472 1.00 92.06 145 ALA A N 1
ATOM 997 C CA . ALA A 1 145 ? -14.343 -3.533 3.702 1.00 92.06 145 ALA A CA 1
ATOM 998 C C . ALA A 1 145 ? -15.579 -2.616 3.609 1.00 92.06 145 ALA A C 1
ATOM 1000 O O . ALA A 1 145 ? -16.160 -2.258 4.631 1.00 92.06 145 ALA A O 1
ATOM 1001 N N . GLY A 1 146 ? -16.031 -2.239 2.405 1.00 89.00 146 GLY A N 1
ATOM 1002 C CA . GLY A 1 146 ? -17.212 -1.389 2.242 1.00 89.00 146 GLY A CA 1
ATOM 1003 C C . GLY A 1 146 ? -17.056 -0.068 2.999 1.00 89.00 146 GLY A C 1
ATOM 1004 O O . GLY A 1 146 ? -16.104 0.659 2.769 1.00 89.00 146 GLY A O 1
ATOM 1005 N N . SER A 1 147 ? -17.963 0.274 3.906 1.00 89.25 147 SER A N 1
ATOM 1006 C CA . SER A 1 147 ? -17.805 1.468 4.758 1.00 89.25 147 SER A CA 1
ATOM 1007 C C . SER A 1 147 ? -17.297 1.138 6.166 1.00 89.25 147 SER A C 1
ATOM 1009 O O . SER A 1 147 ? -17.335 1.998 7.043 1.00 89.25 147 SER A O 1
ATOM 1011 N N . ASP A 1 148 ? -16.864 -0.101 6.412 1.00 91.75 148 ASP A N 1
ATOM 1012 C CA . ASP A 1 148 ? -16.383 -0.543 7.718 1.00 91.75 148 ASP A CA 1
ATOM 1013 C C . ASP A 1 148 ? -14.900 -0.207 7.895 1.00 91.75 148 ASP A C 1
ATOM 1015 O O . ASP A 1 148 ? -14.006 -0.969 7.528 1.00 91.75 148 ASP A O 1
ATOM 1019 N N . PHE A 1 149 ? -14.640 0.957 8.486 1.00 91.00 149 PHE A N 1
ATOM 1020 C CA . PHE A 1 149 ? -13.280 1.419 8.742 1.00 91.00 149 PHE A CA 1
ATOM 1021 C C . PHE A 1 149 ? -12.524 0.566 9.769 1.00 91.00 149 PHE A C 1
ATOM 1023 O O . PHE A 1 149 ? -11.295 0.582 9.767 1.00 91.00 149 PHE A O 1
ATOM 1030 N N . ASN A 1 150 ? -13.215 -0.212 10.613 1.00 91.38 150 ASN A N 1
ATOM 1031 C CA . ASN A 1 150 ? -12.543 -1.058 11.605 1.00 91.38 150 ASN A CA 1
ATOM 1032 C C . ASN A 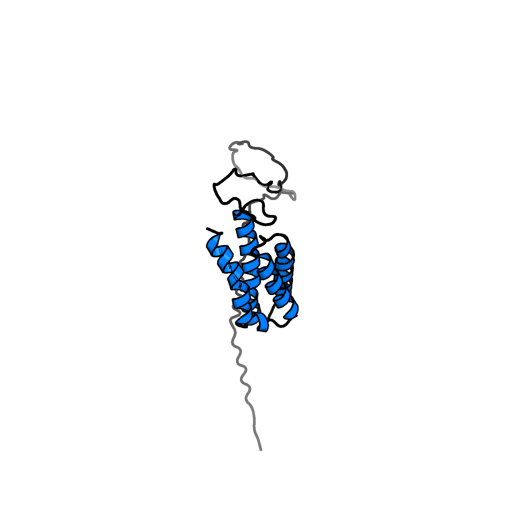1 150 ? -11.687 -2.145 10.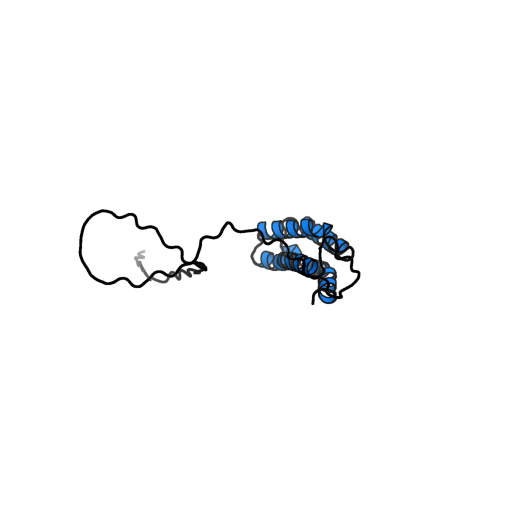947 1.00 91.38 150 ASN A C 1
ATOM 1034 O O . ASN A 1 150 ? -10.698 -2.571 11.537 1.00 91.38 150 ASN A O 1
ATOM 1038 N N . LYS A 1 151 ? -12.024 -2.545 9.712 1.00 93.75 151 LYS A N 1
ATOM 1039 C CA . LYS A 1 151 ? -11.250 -3.504 8.916 1.00 93.75 151 LYS A CA 1
ATOM 1040 C C . LYS A 1 151 ? -9.808 -3.065 8.708 1.00 93.75 151 LYS A C 1
ATOM 1042 O O . LYS A 1 151 ? -8.894 -3.858 8.880 1.00 93.75 151 LYS A O 1
ATOM 1047 N N . PHE A 1 152 ? -9.570 -1.781 8.471 1.00 93.88 152 PHE A N 1
ATOM 1048 C CA . PHE A 1 152 ? -8.209 -1.273 8.284 1.00 93.88 152 PHE A CA 1
ATOM 1049 C C . PHE A 1 152 ? -7.361 -1.326 9.565 1.00 93.88 152 PHE A C 1
ATOM 1051 O O . PHE A 1 152 ? -6.144 -1.252 9.487 1.00 93.88 152 PHE A O 1
ATOM 1058 N N . GLY A 1 153 ? -7.975 -1.478 10.743 1.00 91.38 153 GLY A N 1
ATOM 1059 C CA . GLY A 1 153 ? -7.258 -1.700 12.002 1.00 91.38 153 GLY A CA 1
ATOM 1060 C C . GLY A 1 153 ? -6.978 -3.173 12.322 1.00 91.38 153 GLY A C 1
ATOM 1061 O O . GLY A 1 153 ? -6.376 -3.455 13.357 1.00 91.38 153 GLY A O 1
ATOM 1062 N N . GLU A 1 154 ? -7.441 -4.120 11.498 1.00 93.31 154 GLU A N 1
ATOM 1063 C CA . GLU A 1 154 ? -7.180 -5.546 11.706 1.00 93.31 154 GLU A CA 1
ATOM 1064 C C . GLU A 1 154 ? -5.745 -5.904 11.280 1.00 93.31 154 GLU A C 1
ATOM 1066 O O . GLU A 1 154 ? -5.240 -5.364 10.295 1.00 93.31 154 GLU A O 1
ATOM 1071 N N . PRO A 1 155 ? -5.087 -6.867 11.954 1.00 94.44 155 PRO A N 1
ATOM 1072 C CA . PRO A 1 155 ? -3.718 -7.268 11.611 1.00 94.44 155 PRO A CA 1
ATOM 1073 C C . PRO A 1 155 ? -3.590 -7.794 10.173 1.00 94.44 155 PRO A C 1
ATOM 1075 O O . PRO A 1 155 ? -2.525 -7.712 9.573 1.00 94.44 155 PRO A O 1
ATOM 1078 N N . GLU A 1 156 ? -4.678 -8.307 9.593 1.00 94.88 156 GLU A N 1
ATOM 1079 C CA . GLU A 1 156 ? -4.717 -8.728 8.190 1.00 94.88 156 GLU A CA 1
ATOM 1080 C C . GLU A 1 156 ? -4.415 -7.574 7.224 1.00 94.88 156 GLU A C 1
ATOM 1082 O O . GLU A 1 156 ? -3.746 -7.790 6.214 1.00 94.88 156 GLU A O 1
ATOM 1087 N N . PHE A 1 157 ? -4.856 -6.350 7.537 1.00 95.31 157 PHE A N 1
ATOM 1088 C CA . PHE A 1 157 ? -4.577 -5.188 6.701 1.00 95.31 157 PHE A CA 1
ATOM 1089 C C . PHE A 1 157 ? -3.076 -4.889 6.644 1.00 95.31 157 PHE A C 1
ATOM 1091 O O . PHE A 1 157 ? -2.543 -4.684 5.558 1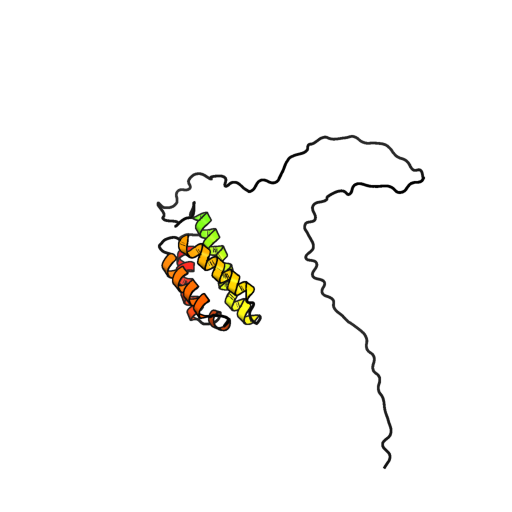.00 95.31 157 PHE A O 1
ATOM 1098 N N . GLU A 1 158 ? -2.373 -4.946 7.777 1.00 94.69 158 GLU A N 1
ATOM 1099 C CA . GLU A 1 158 ? -0.918 -4.754 7.825 1.00 94.69 158 GLU A CA 1
ATOM 1100 C C . GLU A 1 158 ? -0.167 -5.847 7.043 1.00 94.69 158 GLU A C 1
ATOM 1102 O O . GLU A 1 158 ? 0.776 -5.554 6.308 1.00 94.69 158 GLU A O 1
ATOM 1107 N N . GLU A 1 159 ? -0.607 -7.110 7.118 1.00 96.88 159 GLU A N 1
ATOM 1108 C CA . GLU A 1 159 ? -0.001 -8.203 6.339 1.00 96.88 159 GLU A CA 1
ATOM 1109 C C . GLU A 1 159 ? -0.101 -7.981 4.821 1.00 96.88 159 GLU A C 1
ATOM 1111 O O . GLU A 1 159 ? 0.792 -8.398 4.077 1.00 96.88 159 GLU A O 1
ATOM 1116 N N . LEU A 1 160 ? -1.158 -7.313 4.348 1.00 96.94 160 LEU A N 1
ATOM 1117 C CA . LEU A 1 160 ? -1.328 -6.981 2.931 1.00 96.94 160 LEU A CA 1
ATOM 1118 C C . LEU A 1 160 ? -0.334 -5.925 2.441 1.00 96.94 160 LEU A C 1
ATOM 1120 O O . LEU A 1 160 ? -0.025 -5.898 1.248 1.00 96.94 160 L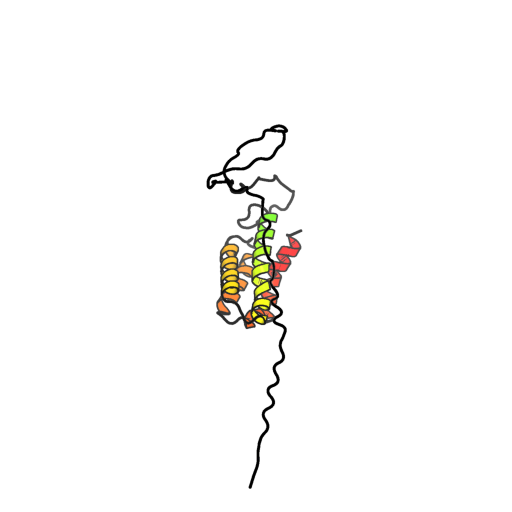EU A O 1
ATOM 1124 N N . LEU A 1 161 ? 0.181 -5.079 3.336 1.00 96.50 161 LEU A N 1
ATOM 1125 C CA . LEU A 1 161 ? 1.127 -4.017 2.992 1.00 96.50 161 LEU A CA 1
ATOM 1126 C C . LEU A 1 161 ? 2.561 -4.540 2.861 1.00 96.50 161 LEU A C 1
ATOM 1128 O O . LEU A 1 161 ? 3.309 -4.064 2.005 1.00 96.50 161 LEU A O 1
ATOM 1132 N N . LYS A 1 162 ? 2.929 -5.575 3.627 1.00 97.00 162 LYS A N 1
ATOM 1133 C CA . LYS A 1 162 ? 4.301 -6.114 3.686 1.00 97.00 162 LYS A CA 1
ATOM 1134 C C . LYS A 1 162 ? 4.955 -6.416 2.335 1.00 97.00 162 LYS A C 1
ATOM 1136 O O . LYS A 1 162 ? 6.137 -6.113 2.183 1.00 97.00 162 LYS A O 1
ATOM 1141 N N . PRO A 1 163 ? 4.277 -7.015 1.334 1.00 97.00 163 PRO A N 1
ATOM 1142 C CA . PRO A 1 163 ? 4.906 -7.256 0.035 1.00 97.00 163 PRO A CA 1
ATOM 1143 C C . PRO A 1 163 ? 5.272 -5.955 -0.690 1.00 97.00 163 PRO A C 1
ATOM 1145 O O . PRO A 1 163 ? 6.279 -5.910 -1.396 1.00 97.00 163 PRO A O 1
ATOM 1148 N N . ILE A 1 164 ? 4.466 -4.905 -0.506 1.00 96.38 164 ILE A N 1
ATOM 1149 C CA . ILE A 1 164 ? 4.696 -3.586 -1.098 1.00 96.38 164 ILE A CA 1
ATOM 1150 C C . ILE A 1 164 ? 5.848 -2.895 -0.372 1.00 96.38 164 ILE A C 1
ATOM 1152 O O . ILE A 1 164 ? 6.779 -2.430 -1.024 1.00 96.38 164 ILE A O 1
ATOM 1156 N N . GLU A 1 165 ? 5.835 -2.909 0.961 1.00 96.44 165 GLU A N 1
ATOM 1157 C CA . GLU A 1 165 ? 6.917 -2.380 1.802 1.00 96.44 165 GLU A CA 1
ATOM 1158 C C . GLU A 1 165 ? 8.253 -3.056 1.485 1.00 96.44 165 GLU A C 1
ATOM 1160 O O . GLU A 1 165 ? 9.243 -2.386 1.213 1.00 96.44 165 GLU A O 1
ATOM 1165 N N . HIS A 1 166 ? 8.268 -4.388 1.394 1.00 96.50 166 HIS A N 1
ATOM 1166 C CA . HIS A 1 166 ? 9.467 -5.143 1.043 1.00 96.50 166 HIS A CA 1
ATOM 1167 C C . HIS A 1 166 ? 10.018 -4.761 -0.338 1.00 96.50 166 HIS A C 1
ATOM 1169 O O . HIS A 1 166 ? 11.233 -4.653 -0.530 1.00 96.50 166 HIS A O 1
ATOM 1175 N N . TRP A 1 167 ? 9.134 -4.556 -1.318 1.00 95.56 167 TRP A N 1
ATOM 1176 C CA . TRP A 1 167 ? 9.545 -4.081 -2.633 1.00 95.56 167 TRP A CA 1
ATOM 1177 C C . TRP A 1 167 ? 10.104 -2.656 -2.557 1.00 95.56 167 TRP A C 1
ATOM 1179 O O . TRP A 1 167 ? 11.136 -2.381 -3.171 1.00 95.56 167 TRP A O 1
ATOM 1189 N N . MET A 1 168 ? 9.471 -1.768 -1.791 1.00 94.94 168 MET A N 1
ATOM 1190 C CA . MET A 1 168 ? 9.952 -0.403 -1.598 1.00 94.94 168 MET A CA 1
ATOM 1191 C C . MET A 1 168 ? 11.329 -0.387 -0.927 1.00 94.94 168 MET A C 1
ATOM 1193 O O . MET A 1 168 ? 12.239 0.221 -1.470 1.00 94.94 168 MET A O 1
ATOM 1197 N N . ASP A 1 169 ? 11.544 -1.132 0.157 1.00 94.94 169 ASP A N 1
ATOM 1198 C CA . ASP A 1 169 ? 12.839 -1.208 0.853 1.00 94.94 169 ASP A CA 1
ATOM 1199 C C . ASP A 1 169 ? 13.976 -1.694 -0.057 1.00 94.94 169 ASP A C 1
ATOM 1201 O O . ASP A 1 169 ? 15.127 -1.248 0.017 1.00 94.94 169 ASP A O 1
ATOM 1205 N N . LYS A 1 170 ? 13.661 -2.641 -0.945 1.00 94.19 170 LYS A N 1
ATOM 1206 C CA . LYS A 1 170 ? 14.625 -3.198 -1.894 1.00 94.19 170 LYS A CA 1
ATOM 1207 C C . LYS A 1 170 ? 15.011 -2.185 -2.976 1.00 94.19 170 LYS A C 1
ATOM 1209 O O . LYS A 1 170 ? 16.188 -2.137 -3.358 1.00 94.19 170 LYS A O 1
ATOM 1214 N N . ASN A 1 171 ? 14.042 -1.421 -3.482 1.00 93.00 171 ASN A N 1
ATOM 1215 C CA . ASN A 1 171 ? 14.173 -0.668 -4.731 1.00 93.00 171 ASN A CA 1
ATOM 1216 C C . ASN A 1 171 ? 14.229 0.864 -4.555 1.00 93.00 171 ASN A C 1
ATOM 1218 O O . ASN A 1 171 ? 14.844 1.537 -5.375 1.00 93.00 171 ASN A O 1
ATOM 1222 N N . CYS A 1 172 ? 13.636 1.419 -3.502 1.00 93.38 172 CYS A N 1
ATOM 1223 C CA . CYS A 1 172 ? 13.480 2.856 -3.280 1.00 93.38 172 CYS A CA 1
ATOM 1224 C C . CYS A 1 172 ? 14.493 3.353 -2.243 1.00 93.38 172 CYS A C 1
ATOM 1226 O O . CYS A 1 172 ? 14.273 3.225 -1.041 1.00 93.38 172 CYS A O 1
ATOM 1228 N N . LYS A 1 173 ? 15.619 3.890 -2.725 1.00 84.94 173 LYS A N 1
ATOM 1229 C CA . LYS A 1 173 ? 16.739 4.391 -1.914 1.00 84.94 173 LYS A CA 1
ATOM 1230 C C . LYS A 1 173 ? 17.009 5.864 -2.166 1.00 84.94 173 LYS A C 1
ATOM 1232 O O . LYS A 1 173 ? 16.861 6.282 -3.336 1.00 84.94 173 LYS A O 1
#

Sequence (173 aa):
MAGTSRSRKSTLAGILAAAAMALGACAIPLPLPQGTPAAAESAASSPAPAADLPSAAPSAVPSAEASTTGPGVDGNYGQFSSLSEACLAVSATMLSVTLLPLAALAGGNPEDLQKARQELSQLEDKVPGELKPAFEKLRAYTESAGSDFNKFGEPEFEELLKPIEHWMDKNCK

Radius of gyration: 29.88 Å; chains: 1; bounding box: 69×78×76 Å

Secondary structure (DSSP, 8-state):
------------------------------PPP--PPP--------------------------------S--S---TT-SSHHHHHHHHHHHHHHHHTHHHHHHTT--HHHHHHHHHHHHHHHTTS-TTTHHHHHHHHHHHHHTTT-GGGGGSHHHHHHHHHHHHHHHHH--

Foldseek 3Di:
DDDDDDDDDDDDDDDDPPPPPPPDDPDDDDDDDDDDDDDDDDDDDDDDDDDDDDDDDDDDDPDDDDDDDDPDDVDQQAQDPDLQRSLVLLVVLVVLLLCLLVCVVVVHDVVSLVVSLVSLVVCLNRGGPQCNVLSVVLNVQSVVCPRPSVSCVDVVVVVSCVSSVVVSVVRPD